Protein AF-A0A0K8P704-F1 (afdb_monomer_lite)

Secondary structure (DSSP, 8-state):
-EEEEEEEETTEE---HHHHHHHHSTT-TT------------SS-EEEEEEEEE--SSHHHHHHHHHTT---EEEEEEEE-PPTT--EEEEEE--TT-EEEEEEETTT--B-SPPEEE-

Radius of gyration: 14.93 Å; chains: 1; bounding box: 35×27×40 Å

Sequence (119 aa):
MQLFAATGIDGRPIANASSDSHSASWGQGYAMSVVLTTRRVPARAMRIKLLGTHQTAAPIHEIASRAAGTFFSVEGVVDFQPEGGRHYIVKGELKKAGSSVWIEDRETGRVVTEKVVGK

pLDDT: mean 75.71, std 20.02, range [32.34, 97.06]

Organism: Piscinibacter sakaiensis (NCBI:txid1547922)

Foldseek 3Di:
DKDKWWQDKQPHGDDMQVNVQVVVLVPDPPDGDRPPDDDDDDQAKIKTKMKIWDDDSDPVVVVVCVVVVNTFMFIDIKIAGDDPPWDKDKDWDGDPVKIWIFIATPVPRDTGIDIGIDD

Structure (mmCIF, N/CA/C/O backbone):
data_AF-A0A0K8P704-F1
#
_entry.id   AF-A0A0K8P704-F1
#
loop_
_atom_site.group_PDB
_atom_site.id
_atom_site.type_symbol
_atom_site.label_atom_id
_atom_site.label_alt_id
_atom_site.label_comp_id
_atom_site.label_asym_id
_atom_site.label_entity_id
_atom_site.label_seq_id
_atom_site.pdbx_PDB_ins_code
_atom_site.Cartn_x
_atom_site.Cartn_y
_atom_site.Cartn_z
_atom_site.occupancy
_atom_site.B_iso_or_equiv
_atom_site.auth_seq_id
_atom_site.auth_comp_id
_atom_site.auth_asym_id
_atom_site.auth_atom_id
_atom_site.pdbx_PDB_model_num
ATOM 1 N N . MET A 1 1 ? 3.270 1.400 -14.108 1.00 69.44 1 MET A N 1
ATOM 2 C CA . MET A 1 1 ? 2.245 1.740 -13.091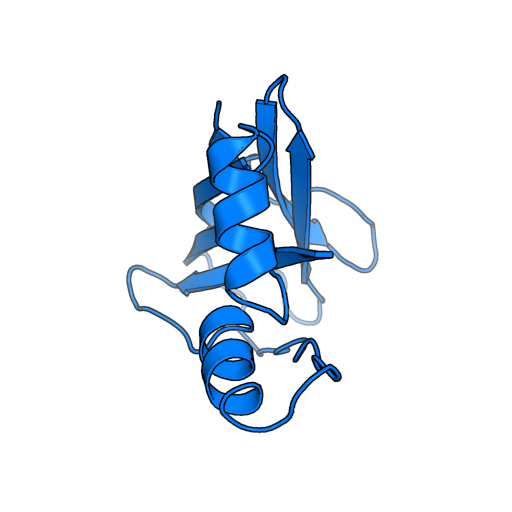 1.00 69.44 1 MET A CA 1
ATOM 3 C C . MET A 1 1 ? 2.846 1.524 -11.707 1.00 69.44 1 MET A C 1
ATOM 5 O O . MET A 1 1 ? 3.768 0.723 -11.603 1.00 69.44 1 MET A O 1
ATOM 9 N N . GLN A 1 2 ? 2.394 2.238 -10.674 1.00 81.38 2 GLN A N 1
ATOM 10 C CA . GLN A 1 2 ? 2.843 2.002 -9.293 1.00 81.38 2 GLN A CA 1
ATOM 11 C C . GLN A 1 2 ? 1.883 1.023 -8.606 1.00 81.38 2 GLN A C 1
ATOM 13 O O . GLN A 1 2 ? 0.669 1.144 -8.765 1.00 81.38 2 GLN A O 1
ATOM 18 N N . LEU A 1 3 ? 2.430 0.058 -7.873 1.00 83.31 3 LEU A N 1
ATOM 19 C CA . LEU A 1 3 ? 1.703 -0.926 -7.082 1.00 83.31 3 LEU A CA 1
ATOM 20 C C . LEU A 1 3 ? 2.018 -0.698 -5.604 1.00 83.31 3 LEU A C 1
ATOM 22 O O . LEU A 1 3 ? 3.187 -0.676 -5.224 1.00 83.31 3 LEU A O 1
ATOM 26 N N . PHE A 1 4 ? 0.976 -0.613 -4.779 1.00 87.38 4 PHE A N 1
ATOM 27 C CA . PHE A 1 4 ? 1.083 -0.571 -3.323 1.00 87.38 4 PHE A CA 1
ATOM 28 C C . PHE A 1 4 ? 0.225 -1.683 -2.730 1.00 87.38 4 PHE A C 1
ATOM 30 O O . PHE A 1 4 ? -0.965 -1.774 -3.030 1.00 87.38 4 PHE A O 1
ATOM 37 N N . ALA A 1 5 ? 0.824 -2.558 -1.927 1.00 87.56 5 ALA A N 1
ATOM 38 C CA . ALA A 1 5 ? 0.147 -3.747 -1.427 1.00 87.56 5 ALA A CA 1
ATOM 39 C C . ALA A 1 5 ? 0.667 -4.187 -0.057 1.00 87.56 5 ALA A C 1
ATOM 41 O O . ALA A 1 5 ? 1.825 -3.968 0.296 1.00 87.56 5 ALA A O 1
ATOM 42 N N . ALA A 1 6 ? -0.195 -4.878 0.690 1.00 86.31 6 ALA A N 1
ATOM 43 C CA . ALA A 1 6 ? 0.222 -5.694 1.819 1.00 86.31 6 ALA A CA 1
ATOM 44 C C . ALA A 1 6 ? 0.645 -7.072 1.297 1.00 86.31 6 ALA A C 1
ATOM 46 O O . ALA A 1 6 ? -0.103 -7.703 0.554 1.00 86.31 6 ALA A O 1
ATOM 47 N N . THR A 1 7 ? 1.825 -7.541 1.688 1.00 85.19 7 THR A N 1
ATOM 48 C CA . THR A 1 7 ? 2.429 -8.795 1.208 1.00 85.19 7 THR A CA 1
ATOM 49 C C . THR A 1 7 ? 2.602 -9.842 2.306 1.00 85.19 7 THR A C 1
ATOM 51 O O . THR A 1 7 ? 2.843 -11.013 2.016 1.00 85.19 7 THR A O 1
ATOM 54 N N . GLY A 1 8 ? 2.395 -9.467 3.572 1.00 84.19 8 GLY A N 1
ATOM 55 C CA . GLY A 1 8 ? 2.405 -10.395 4.701 1.00 84.19 8 GLY A CA 1
ATOM 56 C C . GLY A 1 8 ? 1.668 -9.869 5.929 1.00 84.19 8 GLY A C 1
ATOM 57 O O . GLY A 1 8 ? 1.519 -8.660 6.098 1.00 84.19 8 GLY A O 1
ATOM 58 N N . ILE A 1 9 ? 1.224 -10.787 6.789 1.00 88.00 9 ILE A N 1
ATOM 59 C CA . ILE A 1 9 ? 0.662 -10.513 8.121 1.00 88.00 9 ILE A CA 1
ATOM 60 C C . ILE A 1 9 ? 1.366 -11.389 9.148 1.00 88.00 9 ILE A C 1
ATOM 62 O O . ILE A 1 9 ? 1.465 -12.597 8.952 1.00 88.00 9 ILE A O 1
ATOM 66 N N . ASP A 1 10 ? 1.807 -10.798 10.257 1.00 87.75 10 ASP A N 1
ATOM 67 C CA . ASP A 1 10 ? 2.419 -11.497 11.392 1.00 87.75 10 ASP A CA 1
ATOM 68 C C . ASP A 1 10 ? 3.563 -12.436 10.950 1.00 87.75 10 ASP A C 1
ATOM 70 O O . ASP A 1 10 ? 3.704 -13.560 11.425 1.00 87.75 10 ASP A O 1
ATOM 74 N N . GLY A 1 11 ? 4.371 -11.981 9.982 1.00 79.44 11 GLY A N 1
ATOM 75 C CA . GLY A 1 11 ? 5.492 -12.739 9.410 1.00 79.44 11 GLY A CA 1
ATOM 76 C C . GLY A 1 11 ? 5.098 -13.834 8.412 1.00 79.44 11 GLY A C 1
ATOM 77 O O . GLY A 1 11 ? 5.975 -14.458 7.822 1.00 79.44 11 GLY A O 1
ATOM 78 N N . ARG A 1 12 ? 3.800 -14.057 8.178 1.00 78.38 12 ARG A N 1
ATOM 79 C CA . ARG A 1 12 ? 3.303 -15.017 7.188 1.00 78.38 12 ARG A CA 1
ATOM 80 C C . ARG A 1 12 ? 3.016 -14.303 5.868 1.00 78.38 12 ARG A C 1
ATOM 82 O O . ARG A 1 12 ? 2.299 -13.297 5.884 1.00 78.38 12 ARG A O 1
ATOM 89 N N . PRO A 1 13 ? 3.538 -14.793 4.730 1.00 75.38 13 PRO A N 1
ATOM 90 C CA . PRO A 1 13 ? 3.185 -14.236 3.434 1.00 75.38 13 PRO A CA 1
ATOM 91 C C . PRO A 1 13 ? 1.685 -14.412 3.200 1.00 75.38 13 PRO A C 1
ATOM 93 O O . PRO A 1 13 ? 1.092 -15.425 3.575 1.00 75.38 13 PRO A O 1
ATOM 96 N N . ILE A 1 14 ? 1.071 -13.406 2.593 1.00 69.94 14 ILE A N 1
ATOM 97 C CA . ILE A 1 14 ? -0.317 -13.471 2.143 1.00 69.94 14 ILE A CA 1
ATOM 98 C C . ILE A 1 14 ? -0.333 -13.411 0.623 1.00 69.94 14 ILE A C 1
ATOM 100 O O . ILE A 1 14 ? 0.492 -12.710 0.024 1.00 69.94 14 ILE A O 1
ATOM 104 N N . ALA A 1 15 ? -1.292 -14.112 0.015 1.00 61.25 15 ALA A N 1
ATOM 105 C CA . ALA A 1 15 ? -1.645 -13.862 -1.375 1.00 61.25 15 ALA A CA 1
ATOM 106 C C . ALA A 1 15 ? -1.951 -12.368 -1.516 1.00 61.25 15 ALA A C 1
ATOM 108 O O . ALA A 1 15 ? -2.688 -11.787 -0.709 1.00 61.25 15 ALA A O 1
ATOM 109 N N . ASN A 1 16 ? -1.284 -11.731 -2.465 1.00 51.22 16 ASN A N 1
ATOM 110 C CA . ASN A 1 16 ? -1.329 -10.295 -2.636 1.00 51.22 16 ASN A CA 1
ATOM 111 C C . ASN A 1 16 ? -1.371 -9.961 -4.127 1.00 51.22 16 ASN A C 1
ATOM 113 O O . ASN A 1 16 ? -1.068 -10.790 -4.982 1.00 51.22 16 ASN A O 1
ATOM 117 N N . ALA A 1 17 ? -1.726 -8.718 -4.437 1.00 50.22 17 ALA A N 1
ATOM 118 C CA . ALA A 1 17 ? -1.871 -8.260 -5.810 1.00 50.22 17 ALA A CA 1
ATOM 119 C C . ALA A 1 17 ? -0.619 -8.512 -6.674 1.00 50.22 17 ALA A C 1
ATOM 121 O O . ALA A 1 17 ? -0.766 -8.644 -7.883 1.00 50.22 17 ALA A O 1
ATOM 122 N N . SER A 1 18 ? 0.594 -8.617 -6.108 1.00 45.25 18 SER A N 1
ATOM 123 C CA . SER A 1 18 ? 1.797 -8.935 -6.888 1.00 45.25 18 SER A CA 1
ATOM 124 C C . SER A 1 18 ? 1.893 -10.423 -7.244 1.00 45.25 18 SER A C 1
ATOM 126 O O . SER A 1 18 ? 2.182 -10.720 -8.400 1.00 45.25 18 SER A O 1
ATOM 128 N N . SER A 1 19 ? 1.568 -11.353 -6.333 1.00 43.97 19 SER A N 1
ATOM 129 C CA . SER A 1 19 ? 1.497 -12.792 -6.652 1.00 43.97 19 SER A CA 1
ATOM 130 C C . SER A 1 19 ? 0.370 -13.099 -7.637 1.00 43.97 19 SER A C 1
ATOM 132 O O . SER A 1 19 ? 0.563 -13.853 -8.590 1.00 43.97 19 SER A O 1
ATOM 134 N N . ASP A 1 20 ? -0.777 -12.447 -7.452 1.00 44.47 20 ASP A N 1
ATOM 135 C CA . ASP A 1 20 ? -1.974 -12.696 -8.253 1.00 44.47 20 ASP A CA 1
ATOM 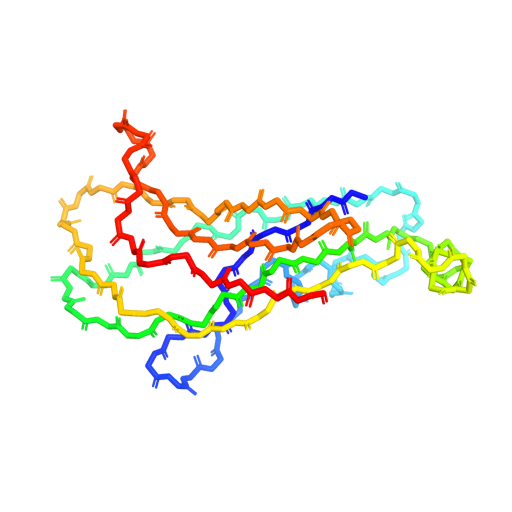136 C C . ASP A 1 20 ? -1.864 -12.026 -9.630 1.00 44.47 20 ASP A C 1
ATOM 138 O O . ASP A 1 20 ? -2.231 -12.631 -10.631 1.00 44.47 20 ASP A O 1
ATOM 142 N N . SER A 1 21 ? -1.259 -10.834 -9.728 1.00 45.41 21 SER A N 1
ATOM 143 C CA . SER A 1 21 ? -0.980 -10.190 -11.024 1.00 45.41 21 SER A CA 1
ATOM 144 C C . SER A 1 21 ? 0.152 -10.881 -11.790 1.00 45.41 21 SER A C 1
ATOM 146 O O . SER A 1 21 ? 0.084 -10.944 -13.015 1.00 45.41 21 SER A O 1
ATOM 148 N N . HIS A 1 22 ? 1.181 -11.415 -11.116 1.00 44.19 22 HIS A N 1
ATOM 149 C CA . HIS A 1 22 ? 2.237 -12.193 -11.782 1.00 44.19 22 HIS A CA 1
ATOM 150 C C . HIS A 1 22 ? 1.691 -13.530 -12.309 1.00 44.19 22 HIS A C 1
ATOM 152 O O . HIS A 1 22 ? 2.044 -13.937 -13.413 1.00 44.19 22 HIS A O 1
ATOM 158 N N . SER A 1 23 ? 0.763 -14.161 -11.577 1.00 42.34 23 SER A N 1
ATOM 159 C CA . SER A 1 23 ? 0.057 -15.366 -12.029 1.00 42.34 23 SER A CA 1
ATOM 160 C C . SER A 1 23 ? -1.010 -15.085 -13.100 1.00 42.34 23 SER A C 1
ATOM 162 O O . SER A 1 23 ? -1.220 -15.931 -13.962 1.00 42.34 23 SER A O 1
ATOM 164 N N . ALA A 1 24 ? -1.675 -13.923 -13.076 1.00 38.62 24 ALA A N 1
ATOM 165 C CA . ALA A 1 24 ? -2.716 -13.549 -14.044 1.00 38.62 24 ALA A CA 1
ATOM 166 C C . ALA A 1 24 ? -2.174 -12.938 -15.351 1.00 38.62 24 ALA A C 1
ATOM 168 O O . ALA A 1 24 ? -2.886 -12.914 -16.351 1.00 38.62 24 ALA A O 1
ATOM 169 N N . SER A 1 25 ? -0.928 -12.448 -15.364 1.00 38.53 25 SER A N 1
ATOM 170 C CA . SER A 1 25 ? -0.326 -11.784 -16.536 1.00 38.53 25 SER A CA 1
ATOM 171 C C . SER A 1 25 ? 0.618 -12.685 -17.349 1.00 38.53 25 SER A C 1
ATOM 173 O O . SER A 1 25 ? 1.127 -12.256 -18.386 1.00 38.53 25 SER A O 1
ATOM 175 N N . TRP A 1 26 ? 0.864 -13.934 -16.927 1.00 33.53 26 TRP A N 1
ATOM 176 C CA . TRP A 1 26 ? 1.637 -14.895 -17.723 1.00 33.53 26 TRP A CA 1
ATOM 177 C C . TRP A 1 26 ? 0.821 -15.340 -18.948 1.00 33.53 26 TRP A C 1
ATOM 179 O O . TRP A 1 26 ? -0.140 -16.095 -18.836 1.00 33.53 26 TRP A O 1
ATOM 189 N N . GLY A 1 27 ? 1.206 -14.850 -20.131 1.00 37.44 27 GLY A N 1
ATOM 190 C CA . GLY A 1 27 ? 0.645 -15.274 -21.420 1.00 37.44 27 GLY A CA 1
ATOM 191 C C . GLY A 1 27 ? -0.509 -14.436 -21.992 1.00 37.44 27 GLY A C 1
ATOM 192 O O . GLY A 1 27 ? -1.153 -14.905 -22.924 1.00 37.44 27 GLY A O 1
ATOM 193 N N . GLN A 1 28 ? -0.784 -13.223 -21.485 1.00 32.69 28 GLN A N 1
ATOM 194 C CA . GLN A 1 28 ? -1.944 -12.407 -21.920 1.00 32.69 28 GLN A CA 1
ATOM 195 C C . GLN A 1 28 ? -1.615 -11.036 -22.560 1.00 32.69 28 GLN A C 1
ATOM 197 O O . GLN A 1 28 ? -2.519 -10.259 -22.860 1.00 32.69 28 GLN A O 1
ATOM 202 N N . GLY A 1 29 ? -0.349 -10.713 -22.842 1.00 46.03 29 GLY A N 1
ATOM 203 C CA . GLY A 1 29 ? -0.006 -9.456 -23.531 1.00 46.03 29 GLY A CA 1
ATOM 204 C C . GLY A 1 29 ? -0.341 -8.177 -22.732 1.00 46.03 29 GLY A C 1
ATOM 205 O O . GLY A 1 29 ? -0.194 -8.142 -21.516 1.00 46.03 29 GLY A O 1
ATOM 206 N N . TYR A 1 30 ? -0.738 -7.097 -23.423 1.00 33.25 30 TYR A N 1
ATOM 207 C CA . TYR A 1 30 ? -0.819 -5.702 -22.927 1.00 33.25 30 TYR A CA 1
ATOM 208 C C . TYR A 1 30 ? -1.909 -5.382 -21.871 1.00 33.25 30 TYR A C 1
ATOM 210 O O . TYR A 1 30 ? -2.020 -4.226 -21.459 1.00 33.25 30 TYR A O 1
ATOM 218 N N . ALA A 1 31 ? -2.713 -6.345 -21.414 1.00 33.59 31 ALA A N 1
ATOM 219 C CA . ALA A 1 31 ? -3.828 -6.100 -20.493 1.00 33.59 31 ALA A CA 1
ATOM 220 C C . ALA A 1 31 ? -3.500 -6.574 -19.065 1.00 33.59 31 ALA A C 1
ATOM 222 O O . ALA A 1 31 ? -3.699 -7.732 -18.715 1.00 33.59 31 ALA A O 1
ATOM 223 N N . MET A 1 32 ? -3.003 -5.667 -18.219 1.00 37.72 32 MET A N 1
ATOM 224 C CA . MET A 1 32 ? -2.799 -5.936 -16.791 1.00 37.72 32 MET A CA 1
ATOM 225 C C . MET A 1 32 ? -4.079 -5.625 -16.001 1.00 37.72 32 MET A C 1
ATOM 227 O O . MET A 1 32 ? -4.506 -4.472 -15.935 1.00 37.72 32 MET A O 1
ATOM 231 N N . SER A 1 33 ? -4.660 -6.627 -15.340 1.00 32.34 33 SER A N 1
ATOM 232 C CA . SER A 1 33 ? -5.699 -6.427 -14.325 1.00 32.34 33 SER A CA 1
ATOM 233 C C . SER A 1 33 ? -5.047 -6.277 -12.949 1.00 32.34 33 SER A C 1
ATOM 235 O O . SER A 1 33 ? -4.493 -7.235 -12.419 1.00 32.34 33 SER A O 1
ATOM 237 N N . VAL A 1 34 ? -5.110 -5.083 -12.349 1.00 39.19 34 VAL A N 1
ATOM 238 C CA . VAL A 1 34 ? -4.757 -4.907 -10.931 1.00 39.19 34 VAL A CA 1
ATOM 239 C C . VAL A 1 34 ? -5.835 -5.595 -10.106 1.00 39.19 34 VAL A C 1
ATOM 241 O O . VAL A 1 34 ? -6.936 -5.066 -9.952 1.00 39.19 34 VAL A O 1
ATOM 244 N N . VAL A 1 35 ? -5.541 -6.780 -9.578 1.00 39.97 35 VAL A N 1
ATOM 245 C CA . VAL A 1 35 ? -6.432 -7.418 -8.610 1.00 39.97 35 VAL A CA 1
ATOM 246 C C . VAL A 1 35 ? -6.275 -6.668 -7.290 1.00 39.97 35 VAL A C 1
ATOM 248 O O . VAL A 1 35 ? -5.308 -6.849 -6.554 1.00 39.97 35 VAL A O 1
ATOM 251 N N . LEU A 1 36 ? -7.224 -5.778 -6.998 1.00 47.25 36 LEU A N 1
ATOM 252 C CA . LEU A 1 36 ? -7.403 -5.188 -5.673 1.00 47.25 36 LEU A CA 1
ATOM 253 C C . LEU A 1 36 ? -7.889 -6.293 -4.724 1.00 47.25 36 LEU A C 1
ATOM 255 O O . LEU A 1 36 ? -9.084 -6.411 -4.450 1.00 47.25 36 LEU A O 1
ATOM 259 N N . THR A 1 37 ? -6.974 -7.143 -4.253 1.00 52.91 37 THR A N 1
ATOM 260 C CA . THR A 1 37 ? -7.293 -8.206 -3.294 1.00 52.91 37 THR A CA 1
ATOM 261 C C . THR A 1 37 ? -7.776 -7.566 -1.995 1.00 52.91 37 THR A C 1
ATOM 263 O O . THR A 1 37 ? -6.997 -7.091 -1.170 1.00 52.91 37 THR A O 1
ATOM 266 N N . THR A 1 38 ? -9.095 -7.539 -1.820 1.00 59.12 38 THR A N 1
ATOM 267 C CA . THR A 1 38 ? -9.741 -7.128 -0.575 1.00 59.12 38 THR A CA 1
ATOM 268 C C . THR A 1 38 ? -9.801 -8.341 0.340 1.00 59.12 38 THR A C 1
ATOM 270 O O . THR A 1 38 ? -10.310 -9.391 -0.049 1.00 59.12 38 THR A O 1
ATOM 273 N N . ARG A 1 39 ? -9.303 -8.215 1.572 1.00 69.75 39 ARG A N 1
ATOM 274 C CA . ARG A 1 39 ? -9.322 -9.303 2.554 1.00 69.75 39 ARG A CA 1
ATOM 275 C C . ARG A 1 39 ? -9.892 -8.826 3.876 1.00 69.75 39 ARG A C 1
ATOM 277 O O . ARG A 1 39 ? -9.500 -7.782 4.388 1.00 69.75 39 ARG A O 1
ATOM 284 N N . ARG A 1 40 ? -10.766 -9.646 4.460 1.00 74.00 40 ARG A N 1
ATOM 285 C CA . ARG A 1 40 ? -11.183 -9.482 5.853 1.00 74.00 40 ARG A CA 1
ATOM 286 C C . ARG A 1 40 ? -10.046 -9.932 6.763 1.00 74.00 40 ARG A C 1
ATOM 288 O O . ARG A 1 40 ? -9.567 -11.059 6.651 1.00 74.00 40 ARG A O 1
ATOM 295 N N . VAL A 1 41 ? -9.617 -9.043 7.647 1.00 79.38 41 VAL A N 1
ATOM 296 C CA . VAL A 1 41 ? -8.638 -9.325 8.701 1.00 79.38 41 VAL A CA 1
ATOM 297 C C . VAL A 1 41 ? -9.323 -9.178 10.061 1.00 79.38 41 VAL A C 1
ATOM 299 O O . VAL A 1 41 ? -10.274 -8.402 10.169 1.00 79.38 41 VAL A O 1
ATOM 302 N N . PRO A 1 42 ? -8.903 -9.928 11.093 1.00 80.44 42 PRO A N 1
ATOM 303 C CA . PRO A 1 42 ? -9.452 -9.749 12.433 1.00 80.44 42 PRO A CA 1
ATOM 304 C C . PRO A 1 42 ? -9.135 -8.341 12.958 1.00 80.44 42 PRO A C 1
ATOM 306 O O . PRO A 1 42 ? -8.038 -7.837 12.734 1.00 80.44 42 PRO A O 1
ATOM 309 N N . ALA A 1 43 ? -10.066 -7.728 13.690 1.00 88.25 43 ALA A N 1
ATOM 310 C CA . ALA A 1 43 ? -9.877 -6.430 14.344 1.00 88.25 43 ALA A CA 1
ATOM 311 C C . ALA A 1 43 ? -8.986 -6.563 15.597 1.00 88.25 43 ALA A C 1
ATOM 313 O O . ALA A 1 43 ? -9.439 -6.414 16.729 1.00 88.25 43 ALA A O 1
ATOM 314 N N . ARG A 1 44 ? -7.722 -6.949 15.394 1.00 89.44 44 ARG A N 1
ATOM 315 C CA . ARG A 1 44 ? -6.700 -7.093 16.439 1.00 89.44 44 ARG A CA 1
ATOM 316 C C . ARG A 1 44 ? -5.378 -6.508 15.968 1.00 89.44 44 ARG A C 1
ATOM 318 O O . ARG A 1 44 ? -5.118 -6.479 14.769 1.00 89.44 44 ARG A O 1
ATOM 325 N N . ALA A 1 45 ? -4.521 -6.136 16.912 1.00 93.06 45 ALA A N 1
ATOM 326 C CA . ALA A 1 45 ? -3.154 -5.737 16.606 1.00 93.06 45 ALA A CA 1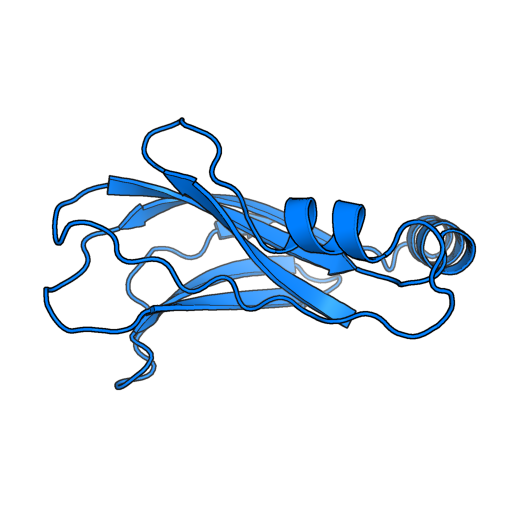
ATOM 327 C C . ALA A 1 45 ? -2.420 -6.827 15.799 1.00 93.06 45 ALA A C 1
ATOM 329 O O . ALA A 1 45 ? -2.546 -8.029 16.081 1.00 93.06 45 ALA A O 1
ATOM 330 N N . MET A 1 46 ? -1.689 -6.395 14.776 1.00 92.69 46 MET A N 1
ATOM 331 C CA . MET A 1 46 ? -0.931 -7.249 13.866 1.00 92.69 46 MET A CA 1
ATOM 332 C C . MET A 1 46 ? 0.203 -6.472 13.200 1.00 92.69 46 MET A C 1
ATOM 334 O O . MET A 1 46 ? 0.162 -5.247 13.103 1.00 92.69 46 MET A O 1
ATOM 338 N N . ARG A 1 47 ? 1.192 -7.202 12.685 1.00 93.06 47 ARG A N 1
ATOM 339 C CA . ARG A 1 47 ? 2.282 -6.630 11.888 1.00 93.06 47 ARG A CA 1
ATOM 340 C C . ARG A 1 47 ? 2.034 -6.864 10.411 1.00 93.06 47 ARG A C 1
ATOM 342 O O . ARG A 1 47 ? 1.887 -8.012 9.991 1.00 93.06 47 ARG A O 1
ATOM 349 N N . ILE A 1 48 ? 2.017 -5.802 9.614 1.00 91.00 48 ILE A N 1
ATOM 350 C CA . ILE A 1 48 ? 1.776 -5.877 8.172 1.00 91.00 48 ILE A CA 1
ATOM 351 C C . ILE A 1 48 ? 3.072 -5.623 7.423 1.00 91.00 48 ILE A C 1
ATOM 353 O O . ILE A 1 48 ? 3.721 -4.603 7.628 1.00 91.00 48 ILE A O 1
ATOM 357 N N . LYS A 1 49 ? 3.419 -6.528 6.511 1.00 92.31 49 LYS A N 1
ATOM 358 C CA . LYS A 1 49 ? 4.482 -6.299 5.536 1.00 92.31 49 LYS A CA 1
ATOM 359 C C . LYS A 1 49 ? 3.906 -5.543 4.340 1.00 92.31 49 LYS A C 1
ATOM 361 O O . LYS A 1 49 ? 2.943 -6.015 3.736 1.00 92.31 49 LYS A O 1
ATOM 366 N N . LEU A 1 50 ? 4.474 -4.390 4.015 1.00 91.50 50 LEU A N 1
ATOM 367 C CA . LEU A 1 50 ? 4.055 -3.507 2.930 1.00 91.50 50 LEU A CA 1
ATOM 368 C C . LEU A 1 50 ? 5.090 -3.492 1.812 1.00 91.50 50 LEU A C 1
ATOM 370 O O . LEU A 1 50 ? 6.286 -3.552 2.083 1.00 91.50 50 LEU A O 1
ATOM 374 N N . LEU A 1 51 ? 4.617 -3.355 0.576 1.00 89.94 51 LEU A N 1
ATOM 375 C CA . LEU A 1 51 ? 5.423 -3.184 -0.627 1.00 89.94 51 LEU A CA 1
ATOM 376 C C . LEU A 1 51 ? 4.855 -2.031 -1.457 1.00 89.94 51 LEU A C 1
ATOM 378 O O . LEU A 1 51 ? 3.669 -2.028 -1.784 1.00 89.94 51 LEU A O 1
ATOM 382 N N . GLY A 1 52 ? 5.714 -1.088 -1.829 1.00 89.62 52 GLY A N 1
ATOM 383 C CA . GLY A 1 52 ? 5.489 -0.126 -2.899 1.00 89.62 52 GLY A CA 1
ATOM 384 C C . GLY A 1 52 ? 6.504 -0.369 -4.008 1.00 89.62 52 GLY A C 1
ATOM 385 O O . GLY A 1 52 ? 7.699 -0.327 -3.742 1.00 89.62 52 GLY A O 1
ATOM 386 N N . THR A 1 53 ? 6.071 -0.639 -5.236 1.00 87.06 53 THR A N 1
ATOM 387 C CA . THR A 1 53 ? 6.992 -0.894 -6.354 1.00 87.06 53 THR A CA 1
ATOM 388 C C . THR A 1 53 ? 6.398 -0.501 -7.703 1.00 87.06 53 THR A C 1
ATOM 390 O O . THR A 1 53 ? 5.207 -0.209 -7.814 1.00 87.06 53 THR A O 1
ATOM 393 N N . HIS A 1 54 ? 7.219 -0.488 -8.749 1.00 81.56 54 HIS A N 1
ATOM 394 C CA . HIS A 1 54 ? 6.733 -0.331 -10.114 1.00 81.56 54 HIS A CA 1
ATOM 395 C C . HIS A 1 54 ? 6.371 -1.693 -10.698 1.00 81.56 54 HIS A C 1
ATOM 397 O O . HIS A 1 54 ? 7.159 -2.631 -10.645 1.00 81.56 54 HIS A O 1
ATOM 403 N N . GLN A 1 55 ? 5.195 -1.781 -11.312 1.00 67.44 55 GLN A N 1
ATOM 404 C CA . GLN A 1 55 ? 4.780 -2.948 -12.077 1.00 67.44 55 GLN A CA 1
ATOM 405 C C . GLN A 1 55 ? 4.560 -2.546 -13.538 1.00 67.44 55 GLN A C 1
ATOM 407 O O . GLN A 1 55 ? 3.976 -1.493 -13.841 1.00 67.44 55 GLN A O 1
ATOM 412 N N . THR A 1 56 ? 5.072 -3.374 -14.445 1.00 59.34 56 THR A N 1
ATOM 413 C CA . THR A 1 56 ? 4.937 -3.210 -15.893 1.00 59.34 56 THR A CA 1
ATOM 414 C C . THR A 1 56 ? 4.522 -4.531 -16.528 1.00 59.34 56 THR A C 1
ATOM 416 O O . THR A 1 56 ? 4.956 -5.593 -16.090 1.00 59.34 56 THR A O 1
ATOM 419 N N . ALA A 1 57 ? 3.681 -4.455 -17.559 1.00 52.97 57 ALA A N 1
ATOM 420 C CA . ALA A 1 57 ? 3.183 -5.618 -18.290 1.00 52.97 57 ALA A CA 1
ATOM 421 C C . ALA A 1 57 ? 4.245 -6.242 -19.219 1.00 52.97 57 ALA A C 1
ATOM 423 O O . ALA A 1 57 ? 4.085 -7.370 -19.669 1.00 52.97 57 ALA A O 1
ATOM 424 N N . ALA A 1 58 ? 5.336 -5.522 -19.511 1.00 53.19 58 ALA A N 1
ATOM 425 C CA . ALA A 1 58 ? 6.378 -5.956 -20.439 1.00 53.19 58 ALA A CA 1
ATOM 426 C C . ALA A 1 58 ? 7.766 -5.968 -19.760 1.00 53.19 58 ALA A C 1
ATOM 428 O O . ALA A 1 58 ? 8.242 -4.894 -19.369 1.00 53.19 58 ALA A O 1
ATOM 429 N N . PRO A 1 59 ? 8.466 -7.122 -19.693 1.00 52.53 59 PRO A N 1
ATOM 430 C CA . PRO A 1 59 ? 9.781 -7.254 -19.049 1.00 52.53 59 PRO A CA 1
ATOM 431 C C . PRO A 1 59 ? 10.844 -6.273 -19.569 1.00 52.53 59 PRO A C 1
ATOM 433 O O . PRO A 1 59 ? 11.668 -5.775 -18.806 1.00 52.53 59 PRO A O 1
ATOM 436 N N . ILE A 1 60 ? 10.793 -5.920 -20.859 1.00 57.94 60 ILE A N 1
ATOM 437 C CA . ILE A 1 60 ? 11.740 -4.979 -21.484 1.00 57.94 60 ILE A CA 1
ATOM 438 C C . ILE A 1 60 ? 11.627 -3.576 -20.869 1.00 57.94 60 ILE A C 1
ATOM 440 O O . ILE A 1 60 ? 12.638 -2.907 -20.672 1.00 57.94 60 ILE A O 1
ATOM 444 N N . HIS A 1 61 ? 10.419 -3.136 -20.505 1.00 53.81 61 HIS A N 1
ATOM 445 C CA . HIS A 1 61 ? 10.219 -1.821 -19.893 1.00 53.81 61 HIS A CA 1
ATOM 446 C C . HIS A 1 61 ? 10.732 -1.782 -18.448 1.00 53.81 61 HIS A C 1
ATOM 448 O O . HIS A 1 61 ? 11.180 -0.732 -17.990 1.00 53.81 61 HIS A O 1
ATOM 454 N N . GLU A 1 62 ? 10.708 -2.911 -17.733 1.00 59.84 62 GLU A N 1
ATOM 455 C CA . GLU A 1 62 ? 11.297 -3.013 -16.394 1.00 59.84 62 GLU A CA 1
ATOM 456 C C . GLU A 1 62 ? 12.817 -2.905 -16.476 1.00 59.84 62 GLU A C 1
ATOM 458 O O . GLU A 1 62 ? 13.416 -2.098 -15.768 1.00 59.84 62 GLU A O 1
ATOM 463 N N . ILE A 1 63 ? 13.429 -3.665 -17.389 1.00 62.34 63 ILE A N 1
ATOM 464 C CA . ILE A 1 63 ? 14.876 -3.646 -17.629 1.00 62.34 63 ILE A CA 1
ATOM 465 C C . ILE A 1 63 ? 15.324 -2.245 -18.059 1.00 62.34 63 ILE A C 1
ATOM 467 O O . ILE A 1 63 ? 16.283 -1.723 -17.497 1.00 62.34 63 ILE A O 1
ATOM 471 N N . ALA A 1 64 ? 14.603 -1.599 -18.980 1.00 62.09 64 ALA A N 1
ATOM 472 C CA . ALA A 1 64 ? 14.890 -0.230 -19.404 1.00 62.09 64 ALA A CA 1
ATOM 473 C C . ALA A 1 64 ? 14.766 0.779 -18.248 1.00 62.09 64 ALA A C 1
ATOM 475 O O . ALA A 1 64 ? 15.641 1.621 -18.072 1.00 62.09 64 ALA A O 1
ATOM 476 N N . SER A 1 65 ? 13.725 0.667 -17.416 1.00 63.25 65 SER A N 1
ATOM 477 C CA . SER A 1 65 ? 13.532 1.556 -16.259 1.00 63.25 65 SER A CA 1
ATOM 478 C C . SER A 1 65 ? 14.597 1.345 -15.181 1.00 63.25 65 SER A C 1
ATOM 480 O O . SER A 1 65 ? 15.050 2.300 -14.551 1.00 63.25 65 SER A O 1
ATOM 482 N N . ARG A 1 66 ? 15.030 0.097 -14.973 1.00 66.69 66 ARG A N 1
ATOM 483 C CA . ARG A 1 66 ? 16.147 -0.233 -14.081 1.00 66.69 66 ARG A CA 1
ATOM 484 C C . ARG A 1 66 ? 17.463 0.321 -14.619 1.00 66.69 66 ARG A C 1
ATOM 486 O O . ARG A 1 66 ? 18.187 0.964 -13.868 1.00 66.69 66 ARG A O 1
ATOM 493 N N . ALA A 1 67 ? 17.734 0.145 -15.912 1.00 67.12 67 ALA A N 1
ATOM 494 C CA . ALA A 1 67 ? 18.924 0.681 -16.570 1.00 67.12 67 ALA A CA 1
ATOM 495 C C . ALA A 1 67 ? 18.963 2.221 -16.556 1.00 67.12 67 ALA A C 1
ATOM 497 O O . ALA A 1 67 ? 20.029 2.806 -16.400 1.00 67.12 67 ALA A O 1
ATOM 498 N N . ALA A 1 68 ? 17.803 2.880 -16.650 1.00 71.88 68 ALA A N 1
ATOM 499 C CA . ALA A 1 68 ? 17.670 4.334 -16.562 1.00 71.88 68 ALA A CA 1
ATOM 500 C C . ALA A 1 68 ? 17.673 4.883 -15.118 1.00 71.88 68 ALA A C 1
ATOM 502 O O . ALA A 1 68 ? 17.617 6.098 -14.925 1.00 71.88 68 ALA A O 1
ATOM 503 N N . GLY A 1 69 ? 17.714 4.020 -14.093 1.00 70.75 69 GLY A N 1
ATOM 504 C CA . GLY A 1 69 ? 17.677 4.433 -12.686 1.00 70.75 69 GLY A CA 1
ATOM 505 C C . GLY A 1 69 ? 16.340 5.047 -12.247 1.00 70.75 69 GLY A C 1
ATOM 506 O O . GLY A 1 69 ? 16.306 5.861 -11.326 1.00 70.75 69 GLY A O 1
ATOM 507 N N . THR A 1 70 ? 15.240 4.695 -12.917 1.00 75.06 70 THR A N 1
ATOM 508 C CA . THR A 1 70 ? 13.885 5.204 -12.640 1.00 75.06 70 THR A CA 1
ATOM 509 C C . THR A 1 70 ? 12.968 4.153 -12.015 1.00 75.06 70 THR A C 1
ATOM 511 O O . THR A 1 70 ? 11.773 4.392 -11.847 1.00 75.06 70 THR A O 1
ATOM 514 N N . PHE A 1 71 ? 13.504 2.978 -11.680 1.00 77.88 71 PHE A N 1
ATOM 515 C CA . PHE A 1 71 ? 12.782 1.932 -10.965 1.00 77.88 71 PHE A CA 1
ATOM 516 C C . PHE A 1 71 ? 12.985 2.089 -9.455 1.00 77.88 71 PHE A C 1
ATOM 518 O O . PHE A 1 71 ? 1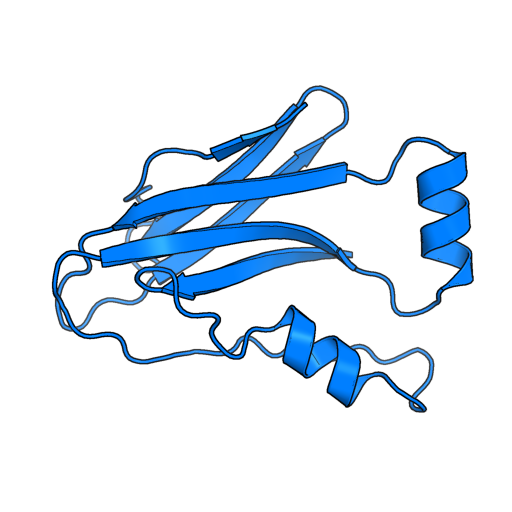4.081 1.863 -8.948 1.00 77.88 71 PHE A O 1
ATOM 525 N N . PHE A 1 72 ? 11.918 2.441 -8.741 1.00 85.12 72 PHE A N 1
ATOM 526 C CA . PHE A 1 72 ? 11.930 2.583 -7.283 1.00 85.12 72 PHE A CA 1
ATOM 527 C C . PHE A 1 72 ? 11.073 1.508 -6.619 1.00 85.12 72 PHE A C 1
ATOM 529 O O . PHE A 1 72 ? 10.024 1.130 -7.155 1.00 85.12 72 PHE A O 1
ATOM 536 N N . SER A 1 73 ? 11.516 1.044 -5.451 1.00 88.19 73 SER A N 1
ATOM 537 C CA . SER A 1 73 ? 10.812 0.066 -4.627 1.00 88.19 73 SER A CA 1
ATOM 538 C C . SER A 1 73 ? 11.081 0.338 -3.148 1.00 88.19 73 SER A C 1
ATOM 540 O O . SER A 1 73 ? 12.210 0.632 -2.771 1.00 88.19 73 SER A O 1
ATOM 542 N N . VAL A 1 74 ? 10.058 0.212 -2.308 1.00 92.38 74 VAL A N 1
ATOM 543 C CA . VAL A 1 74 ? 10.139 0.351 -0.850 1.00 92.38 74 VAL A CA 1
ATOM 544 C C . VAL A 1 74 ? 9.363 -0.785 -0.195 1.00 92.38 74 VAL A C 1
ATOM 546 O O . VAL A 1 74 ? 8.264 -1.129 -0.625 1.00 92.38 74 VAL A O 1
ATOM 549 N N . GLU A 1 75 ? 9.939 -1.382 0.840 1.00 93.38 75 GLU A N 1
ATOM 550 C CA . GLU A 1 75 ? 9.341 -2.492 1.573 1.00 93.38 75 GLU A CA 1
ATOM 551 C C . GLU A 1 75 ? 9.640 -2.344 3.063 1.00 93.38 75 GLU A C 1
ATOM 553 O O . GLU A 1 75 ? 10.723 -1.900 3.444 1.00 93.38 75 GLU A O 1
ATOM 558 N N . GLY A 1 76 ? 8.686 -2.715 3.912 1.00 93.31 76 GLY A N 1
ATOM 559 C CA . GLY A 1 76 ? 8.885 -2.696 5.356 1.00 93.31 76 GLY A CA 1
ATOM 560 C C . GLY A 1 76 ? 7.722 -3.300 6.118 1.00 93.31 76 GLY A C 1
ATOM 561 O O . GLY A 1 76 ? 6.698 -3.662 5.539 1.00 93.31 76 GLY A O 1
ATOM 562 N N . VAL A 1 77 ? 7.900 -3.435 7.428 1.00 95.44 77 VAL A N 1
ATOM 563 C CA . VAL A 1 77 ? 6.878 -3.956 8.336 1.00 95.44 77 VAL A CA 1
ATOM 564 C C . VAL A 1 77 ? 6.382 -2.820 9.215 1.00 95.44 77 VAL A C 1
ATOM 566 O O . VAL A 1 77 ? 7.194 -2.081 9.761 1.00 95.44 77 VAL A O 1
ATOM 569 N N . VAL A 1 78 ? 5.065 -2.700 9.351 1.00 95.94 78 VAL A N 1
ATOM 570 C CA . VAL A 1 78 ? 4.413 -1.713 10.217 1.00 95.94 78 VAL A CA 1
ATOM 571 C C . VAL A 1 78 ? 3.510 -2.400 11.228 1.00 95.94 78 VAL A C 1
ATOM 573 O O . VAL A 1 78 ? 2.895 -3.428 10.924 1.00 95.94 78 VAL A O 1
ATOM 576 N N . ASP A 1 79 ? 3.400 -1.811 12.413 1.00 96.75 79 ASP A N 1
ATOM 577 C CA . ASP A 1 79 ? 2.352 -2.160 13.363 1.00 96.75 79 ASP A CA 1
ATOM 578 C C . ASP A 1 79 ? 1.018 -1.576 12.899 1.00 96.75 79 ASP A C 1
ATOM 580 O O . ASP A 1 79 ? 0.942 -0.437 12.436 1.00 96.75 79 ASP A O 1
ATOM 584 N N . PHE A 1 80 ? -0.038 -2.378 12.997 1.00 93.88 80 PHE A N 1
ATOM 585 C CA . PHE A 1 80 ? -1.366 -2.020 12.528 1.00 93.88 80 PHE A CA 1
ATOM 586 C C . PHE A 1 80 ? -2.444 -2.534 13.481 1.00 93.88 80 PHE A C 1
ATOM 588 O O . PHE A 1 80 ? -2.451 -3.704 13.873 1.00 93.88 80 PHE A O 1
ATOM 595 N N . GLN A 1 81 ? -3.388 -1.658 13.821 1.00 94.44 81 GLN A N 1
ATOM 596 C CA . GLN A 1 81 ? -4.510 -1.959 14.704 1.00 94.44 81 GLN A CA 1
ATOM 597 C C . GLN A 1 81 ? -5.830 -1.5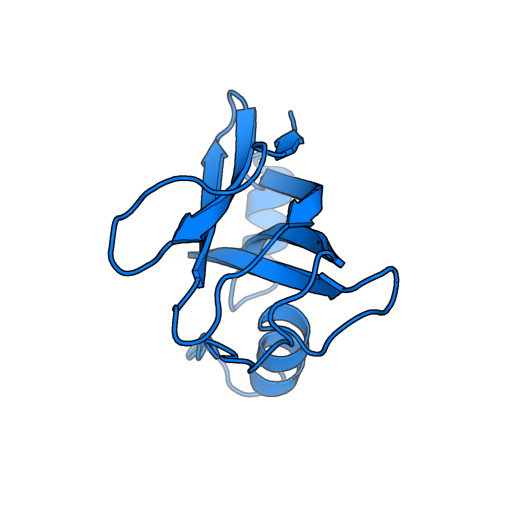71 14.016 1.00 94.44 81 GLN A C 1
ATOM 599 O O . GLN A 1 81 ? -6.312 -0.454 14.198 1.00 94.44 81 GLN A O 1
ATOM 604 N N . PRO A 1 82 ? -6.401 -2.463 13.185 1.00 91.00 82 PRO A N 1
ATOM 605 C CA . PRO A 1 82 ? -7.667 -2.207 12.514 1.00 91.00 82 PRO A CA 1
ATOM 606 C C . PRO A 1 82 ? -8.842 -2.223 13.492 1.00 91.00 82 PRO A C 1
ATOM 608 O O . PRO A 1 82 ? -8.928 -3.074 14.379 1.00 91.00 82 PRO A O 1
ATOM 611 N N . GLU A 1 83 ? -9.797 -1.335 13.248 1.00 90.75 83 GLU A N 1
ATOM 612 C CA . GLU A 1 83 ? -11.112 -1.327 13.875 1.00 90.75 83 GLU A CA 1
ATOM 613 C C . GLU A 1 83 ? -12.087 -2.207 13.079 1.00 90.75 83 GLU A C 1
ATOM 615 O O . GLU A 1 83 ? -12.010 -2.330 11.852 1.00 90.75 83 GLU A O 1
ATOM 620 N N . GLY A 1 84 ? -13.023 -2.842 13.786 1.00 89.38 84 GLY A N 1
ATOM 621 C CA . GLY A 1 84 ? -14.058 -3.659 13.158 1.00 89.38 84 GLY A CA 1
ATOM 622 C C . GLY A 1 84 ? -14.973 -2.825 12.261 1.00 89.38 84 GLY A C 1
ATOM 623 O O . GLY A 1 84 ? -15.363 -1.720 12.621 1.00 89.38 84 GLY A O 1
ATOM 624 N N . GLY A 1 85 ? -15.332 -3.370 11.096 1.00 86.12 85 GLY A N 1
ATOM 625 C CA . GLY A 1 85 ? -16.258 -2.719 10.163 1.00 86.12 85 GLY A CA 1
ATOM 626 C C . GLY A 1 85 ? -15.648 -1.613 9.297 1.00 86.12 85 GLY A C 1
ATOM 627 O O . GLY A 1 85 ? -16.378 -1.031 8.504 1.00 86.12 85 GLY A O 1
ATOM 628 N N . ARG A 1 86 ? -14.338 -1.355 9.407 1.00 89.19 86 ARG A N 1
ATOM 629 C CA . ARG A 1 86 ? -13.635 -0.360 8.589 1.00 89.19 86 ARG A CA 1
ATOM 630 C C . ARG A 1 86 ? -12.914 -0.959 7.393 1.00 89.19 86 ARG A C 1
ATOM 632 O O . ARG A 1 86 ? -12.511 -2.128 7.395 1.00 89.19 86 ARG A O 1
ATOM 639 N N . HIS A 1 87 ? -12.688 -0.119 6.389 1.00 89.25 87 HIS A N 1
ATOM 640 C CA . HIS A 1 87 ? -11.865 -0.444 5.235 1.00 89.25 87 HIS A CA 1
ATOM 641 C C . HIS A 1 87 ? -10.541 0.313 5.249 1.00 89.25 87 HIS A C 1
ATOM 643 O O . HIS A 1 87 ? -10.484 1.511 5.507 1.00 89.25 87 HIS A O 1
ATOM 649 N N . TYR A 1 88 ? -9.473 -0.389 4.882 1.00 89.88 88 TYR A N 1
ATOM 650 C CA . TYR A 1 88 ? -8.124 0.162 4.843 1.00 89.88 88 TYR A CA 1
ATOM 651 C C . TYR A 1 88 ? -7.498 -0.051 3.474 1.00 89.88 88 TYR A C 1
ATOM 653 O O . TYR A 1 88 ? -7.757 -1.058 2.811 1.00 89.88 88 TYR A O 1
ATOM 661 N N . ILE A 1 89 ? -6.670 0.900 3.056 1.00 91.38 89 ILE A N 1
ATOM 662 C CA . ILE A 1 89 ? -5.970 0.876 1.776 1.00 91.38 89 ILE A CA 1
ATOM 663 C C . ILE A 1 89 ? -4.478 1.101 1.993 1.00 91.38 89 ILE A C 1
ATOM 665 O O . ILE A 1 89 ? -4.070 1.951 2.781 1.00 91.38 89 ILE A O 1
ATOM 669 N N . VAL A 1 90 ? -3.657 0.331 1.282 1.00 91.00 90 VAL A N 1
ATOM 670 C CA . VAL A 1 90 ? -2.216 0.577 1.230 1.00 91.00 90 VAL A CA 1
ATOM 671 C C . VAL A 1 90 ? -1.959 1.641 0.174 1.00 91.00 90 VAL A C 1
ATOM 673 O O . VAL A 1 90 ? -2.371 1.491 -0.977 1.00 91.00 90 VAL A O 1
ATOM 676 N N . LYS A 1 91 ? -1.278 2.714 0.564 1.00 92.62 91 LYS A N 1
ATOM 677 C CA . LYS A 1 91 ? -0.852 3.789 -0.330 1.00 92.62 91 LYS A CA 1
ATOM 678 C C . LYS A 1 91 ? 0.640 4.009 -0.209 1.00 92.62 91 LYS A C 1
ATOM 680 O O . LYS A 1 91 ? 1.285 3.549 0.728 1.00 92.62 91 LYS A O 1
ATOM 685 N N . GLY A 1 92 ? 1.182 4.733 -1.168 1.00 91.56 92 GLY A N 1
ATOM 686 C CA . GLY A 1 92 ? 2.568 5.121 -1.132 1.00 91.56 92 GLY A CA 1
ATOM 687 C C . GLY A 1 92 ? 2.894 6.148 -2.192 1.00 91.56 92 GLY A C 1
ATOM 688 O O . GLY A 1 92 ? 2.036 6.611 -2.943 1.00 91.56 92 GLY A O 1
ATOM 689 N N . GLU A 1 93 ? 4.170 6.477 -2.240 1.00 92.38 93 GLU A N 1
ATOM 690 C CA . GLU A 1 93 ? 4.749 7.355 -3.232 1.00 92.38 93 GLU A CA 1
ATOM 691 C C . GLU A 1 93 ? 6.133 6.835 -3.599 1.00 92.38 93 GLU A C 1
ATOM 693 O O . GLU A 1 93 ? 6.949 6.566 -2.720 1.00 92.38 93 GLU A O 1
ATOM 698 N N . LEU A 1 94 ? 6.397 6.691 -4.896 1.00 88.75 94 LEU A N 1
ATOM 699 C CA . LEU A 1 94 ? 7.688 6.253 -5.412 1.00 88.75 94 LEU A CA 1
ATOM 700 C C . LEU A 1 94 ? 8.347 7.392 -6.188 1.00 88.75 94 LEU A C 1
ATOM 702 O O . LEU A 1 94 ? 7.847 7.803 -7.238 1.00 88.75 94 LEU A O 1
ATOM 706 N N . LYS A 1 95 ? 9.464 7.910 -5.675 1.00 86.12 95 LYS A N 1
ATOM 707 C CA . LYS A 1 95 ? 10.214 9.023 -6.275 1.00 86.12 95 LYS A CA 1
ATOM 708 C C . LYS A 1 95 ? 11.716 8.831 -6.090 1.00 86.12 95 LYS A C 1
ATOM 710 O O . LYS A 1 95 ? 12.161 8.223 -5.124 1.00 86.12 95 LYS A O 1
ATOM 715 N N . LYS A 1 96 ? 12.497 9.483 -6.959 1.00 80.25 96 LYS A N 1
ATOM 716 C CA . LYS A 1 96 ? 13.970 9.508 -6.898 1.00 80.25 96 LYS A CA 1
ATOM 717 C C . LYS A 1 96 ? 14.532 10.128 -5.616 1.00 80.25 96 LYS A C 1
ATOM 719 O O . LYS A 1 96 ? 15.610 9.754 -5.181 1.00 80.25 96 LYS A O 1
ATOM 724 N N . ALA A 1 97 ? 13.825 11.102 -5.044 1.00 82.44 97 ALA A N 1
ATOM 725 C CA . ALA A 1 97 ? 14.236 11.761 -3.804 1.00 82.44 97 ALA A CA 1
ATOM 726 C C . ALA A 1 97 ? 13.925 10.928 -2.545 1.00 82.44 97 ALA A C 1
ATOM 728 O O . ALA A 1 97 ? 14.388 11.271 -1.460 1.00 82.44 97 ALA A O 1
ATOM 729 N N . GLY A 1 98 ? 13.130 9.865 -2.684 1.00 85.81 98 GLY A N 1
ATOM 730 C CA . GLY A 1 98 ? 12.695 9.012 -1.589 1.00 85.81 98 GLY A CA 1
ATOM 731 C C . GLY A 1 98 ? 11.347 8.372 -1.891 1.00 85.81 98 GLY A C 1
ATOM 732 O O . GLY A 1 98 ? 10.457 8.994 -2.476 1.00 85.81 98 GLY A O 1
ATOM 733 N N . SER A 1 99 ? 11.203 7.119 -1.480 1.00 9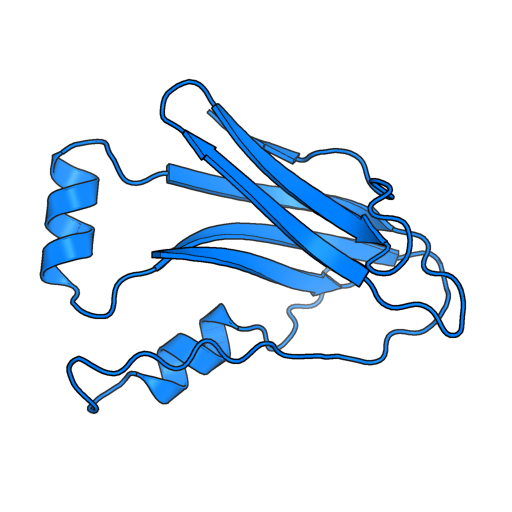2.31 99 SER A N 1
ATOM 734 C CA . SER A 1 99 ? 9.992 6.324 -1.652 1.00 92.31 99 SER A CA 1
ATOM 735 C C . SER A 1 99 ? 9.371 5.997 -0.301 1.00 92.31 99 SER A C 1
ATOM 737 O O . SER A 1 99 ? 10.081 5.805 0.684 1.00 92.31 99 SER A O 1
ATOM 739 N N . SER A 1 100 ? 8.043 5.930 -0.233 1.00 95.62 100 SER A N 1
ATOM 740 C CA . SER A 1 100 ? 7.332 5.609 1.003 1.00 95.62 100 SER A CA 1
ATOM 741 C C . SER A 1 100 ? 6.059 4.800 0.783 1.00 95.62 100 SER A C 1
ATOM 743 O O . SER A 1 100 ? 5.445 4.879 -0.278 1.00 95.62 100 SER A O 1
ATOM 745 N N . VAL A 1 101 ? 5.667 4.006 1.782 1.00 95.69 101 VAL A N 1
ATOM 746 C CA . VAL A 1 101 ? 4.437 3.196 1.774 1.00 95.69 101 VAL A CA 1
ATOM 747 C C . VAL A 1 101 ? 3.826 3.130 3.178 1.00 95.69 101 VAL A C 1
ATOM 749 O O . VAL A 1 101 ? 4.549 3.083 4.174 1.00 95.69 101 VAL A O 1
ATOM 752 N N . TRP A 1 102 ? 2.496 3.180 3.267 1.00 97.06 102 TRP A N 1
ATOM 753 C CA . TRP A 1 102 ? 1.737 3.221 4.521 1.00 97.06 102 TRP A CA 1
ATOM 754 C C . TRP A 1 102 ? 0.299 2.718 4.344 1.00 97.06 102 TRP A C 1
ATOM 756 O O . TRP A 1 102 ? -0.151 2.464 3.223 1.00 97.06 102 TRP A O 1
ATOM 766 N N . ILE A 1 103 ? -0.434 2.578 5.452 1.00 94.38 103 ILE A N 1
ATOM 767 C CA . ILE A 1 103 ? -1.863 2.239 5.449 1.00 94.38 103 ILE A CA 1
ATOM 768 C C . ILE A 1 103 ? -2.692 3.477 5.803 1.00 94.38 103 ILE A C 1
ATOM 770 O O . ILE A 1 103 ? -2.378 4.206 6.747 1.00 94.38 103 ILE A O 1
ATOM 774 N N . GLU A 1 104 ? -3.771 3.693 5.055 1.00 95.25 104 GLU A N 1
ATOM 775 C CA . GLU A 1 104 ? -4.804 4.682 5.356 1.00 95.25 104 GLU A CA 1
ATOM 776 C C . GLU A 1 104 ? -6.139 4.009 5.642 1.00 95.25 104 GLU A C 1
ATOM 778 O O . GLU A 1 104 ? -6.503 3.006 5.024 1.00 95.25 104 GLU A O 1
ATOM 783 N N . ASP A 1 105 ? -6.891 4.609 6.554 1.00 92.56 105 ASP A N 1
ATOM 784 C CA . ASP A 1 105 ? -8.325 4.394 6.661 1.00 92.56 105 ASP A CA 1
ATOM 785 C C . ASP A 1 105 ? -9.007 4.967 5.409 1.00 92.56 105 ASP A C 1
ATOM 787 O O . ASP A 1 105 ? -8.804 6.126 5.039 1.00 92.56 105 ASP A O 1
ATOM 791 N N . ARG A 1 106 ? -9.779 4.130 4.712 1.00 89.38 106 ARG A N 1
ATOM 792 C CA . ARG A 1 106 ? -10.367 4.473 3.414 1.00 89.38 106 ARG A CA 1
ATOM 793 C C . ARG A 1 106 ? -11.452 5.537 3.537 1.00 89.38 106 ARG A C 1
ATOM 795 O O . ARG A 1 106 ? -11.617 6.324 2.608 1.00 89.38 106 ARG A O 1
ATOM 802 N N . GLU A 1 107 ? -12.210 5.523 4.626 1.00 92.31 107 GLU A N 1
ATOM 803 C CA . GLU A 1 107 ? -13.348 6.419 4.821 1.00 92.31 107 GLU A CA 1
ATOM 804 C C . GLU A 1 107 ? -12.885 7.824 5.212 1.00 92.31 107 GLU A C 1
ATOM 806 O O . GLU A 1 107 ? -13.421 8.817 4.730 1.00 92.31 107 GLU A O 1
ATOM 811 N N . THR A 1 108 ? -11.863 7.909 6.062 1.00 93.75 108 THR A N 1
ATOM 812 C CA . THR A 1 108 ? -11.377 9.175 6.630 1.00 93.75 108 THR A CA 1
ATOM 813 C C . THR A 1 108 ? -10.139 9.731 5.929 1.00 93.75 108 THR A C 1
ATOM 815 O O . THR A 1 108 ? -9.802 10.897 6.117 1.00 93.75 108 THR A O 1
ATOM 818 N N . GLY A 1 109 ? -9.423 8.908 5.156 1.00 92.81 109 GLY A N 1
ATOM 819 C CA . GLY A 1 109 ? -8.130 9.262 4.562 1.00 92.81 109 GLY A CA 1
ATOM 820 C C . GLY A 1 109 ? -6.999 9.411 5.584 1.00 92.81 109 GLY A C 1
ATOM 821 O O . GLY A 1 109 ? -5.910 9.872 5.244 1.00 92.81 109 GLY A O 1
ATOM 822 N N . ARG A 1 110 ? -7.233 9.051 6.852 1.00 95.44 110 ARG A N 1
ATOM 823 C CA . ARG A 1 110 ? -6.234 9.178 7.912 1.00 95.44 110 ARG A CA 1
ATOM 824 C C . ARG A 1 110 ? -5.176 8.089 7.768 1.00 95.44 110 ARG A C 1
ATOM 826 O O . ARG A 1 110 ? -5.501 6.912 7.645 1.00 95.44 110 ARG A O 1
ATOM 833 N N . VAL A 1 111 ? -3.906 8.477 7.866 1.00 96.25 111 VAL A N 1
ATOM 834 C CA . VAL A 1 111 ? -2.787 7.533 7.990 1.00 96.25 111 VAL A CA 1
ATOM 835 C C . VAL A 1 111 ? -2.857 6.849 9.357 1.00 96.25 111 VAL A C 1
ATOM 837 O O . VAL A 1 111 ? -2.899 7.524 10.386 1.00 96.25 111 VAL A O 1
ATOM 840 N N . VAL A 1 112 ? -2.888 5.516 9.360 1.00 95.88 112 VAL A N 1
ATOM 841 C CA . VAL A 1 112 ? -3.099 4.686 10.565 1.00 95.88 112 VAL A CA 1
ATOM 842 C C . VAL A 1 112 ? -1.888 3.830 10.938 1.00 95.88 112 VAL A C 1
ATOM 844 O O . VAL A 1 112 ? -1.951 3.049 11.882 1.00 95.88 112 VAL A O 1
ATOM 847 N N . THR A 1 113 ? -0.780 3.979 10.215 1.00 95.81 113 THR A N 1
ATOM 848 C CA . THR A 1 113 ? 0.504 3.333 10.509 1.00 95.81 113 THR A CA 1
ATOM 849 C C . THR A 1 113 ? 1.632 4.341 10.385 1.00 95.81 113 THR A C 1
ATOM 851 O O . THR A 1 113 ? 1.481 5.387 9.752 1.00 95.81 113 THR A O 1
ATOM 854 N N . GLU A 1 114 ? 2.808 4.002 10.899 1.00 95.81 114 GLU A N 1
ATOM 855 C CA . GLU A 1 114 ? 4.017 4.698 10.471 1.00 95.81 114 GLU A CA 1
ATOM 856 C C . GLU A 1 114 ? 4.235 4.529 8.958 1.00 95.81 114 GLU A C 1
ATOM 858 O O . GLU A 1 114 ? 3.761 3.567 8.336 1.00 95.81 114 GLU A O 1
ATOM 863 N N . LYS A 1 115 ? 4.935 5.493 8.354 1.00 95.81 115 LYS A N 1
ATOM 864 C CA . LYS A 1 115 ? 5.343 5.406 6.952 1.00 95.81 115 LYS A CA 1
ATOM 865 C C . LYS A 1 115 ? 6.661 4.657 6.870 1.00 95.81 115 LYS A C 1
ATOM 867 O O . LYS A 1 115 ? 7.660 5.101 7.429 1.00 95.81 115 LYS A O 1
ATOM 872 N N . VAL A 1 116 ? 6.686 3.574 6.105 1.00 95.44 116 VAL A N 1
ATOM 873 C CA . VAL A 1 116 ? 7.948 2.957 5.699 1.00 95.44 116 VAL A CA 1
ATOM 874 C C . VAL A 1 116 ? 8.586 3.869 4.663 1.00 95.44 116 VAL A C 1
ATOM 876 O O . VAL A 1 116 ? 7.912 4.270 3.715 1.00 95.44 116 VAL A O 1
ATOM 879 N N . VAL A 1 117 ? 9.867 4.182 4.829 1.00 93.69 117 VAL A N 1
ATOM 880 C CA . VAL A 1 117 ? 10.635 5.023 3.907 1.00 93.69 117 VAL A CA 1
ATOM 881 C C . VAL A 1 117 ? 11.854 4.267 3.380 1.00 93.69 117 VAL A C 1
ATOM 883 O O . VAL A 1 117 ? 12.534 3.569 4.128 1.00 93.69 117 VAL A O 1
ATOM 886 N N . GLY A 1 118 ? 12.125 4.407 2.085 1.00 83.50 118 GLY A N 1
ATOM 887 C CA . GLY A 1 118 ? 13.285 3.853 1.390 1.00 83.50 118 GLY A CA 1
ATOM 888 C C . GLY A 1 118 ? 13.928 4.911 0.495 1.00 83.50 118 GLY A C 1
ATOM 889 O O . GLY A 1 118 ? 13.253 5.848 0.062 1.00 83.50 118 GLY A O 1
ATOM 890 N N . LYS A 1 119 ? 15.235 4.783 0.255 1.00 62.91 119 LYS A N 1
ATOM 891 C CA . LYS A 1 119 ? 15.969 5.642 -0.685 1.00 62.91 119 LYS A CA 1
ATOM 892 C C . LYS A 1 119 ? 15.859 5.109 -2.105 1.00 62.91 119 LYS A C 1
ATOM 894 O O . LYS A 1 119 ? 15.953 3.874 -2.262 1.00 62.91 119 LYS A O 1
#